Protein AF-A0A9D5RDL5-F1 (afdb_monomer_lite)

Sequence (111 aa):
MAISYRNLDDKTAIRALDVNVQSIETGVPSAVFVGSNGDIYHATLEECDCPDFQIRGKKKDAPCKHIARLMLECGVIDKNAVLEYIAYKKQQEKELEKRCRDRFAETVLGK

Radius of gyration: 18.77 Å; chains: 1; bounding box: 50×28×54 Å

Secondary structure (DSSP, 8-state):
----GGG--HHHHHHHHTPPEEEEETTTTEEEEE-TTS-EEEEESS-B-SHHIIIIIHHHT---HHHHHHHHHTTSS-HHHHHHHHHHHHHHHHHHHHHHHHHHHHHHH--

Foldseek 3Di:
DQLDAPAEDLVLLVLLVVWAWPDADQVFLKTWTADPVRDIKIDGLQDIPDPCCVPPCVVPSYDGSPSSNSCCVNVVDPPVVSVVVVVVVVVVVVVVVVVVVVVVCCVPVPD

Structure (mmCIF, N/CA/C/O backbone):
data_AF-A0A9D5RDL5-F1
#
_entry.id   AF-A0A9D5RDL5-F1
#
loop_
_atom_site.group_PDB
_atom_site.id
_atom_site.type_symbol
_atom_site.label_atom_id
_atom_site.label_alt_id
_atom_site.label_comp_id
_atom_site.label_asym_id
_atom_site.label_entity_id
_atom_site.label_seq_id
_atom_site.pdbx_PDB_ins_code
_atom_site.Cartn_x
_atom_site.Cartn_y
_atom_site.Cartn_z
_atom_site.occupancy
_atom_site.B_iso_or_equiv
_atom_site.auth_seq_id
_atom_site.auth_comp_id
_atom_site.auth_asym_id
_atom_site.auth_atom_id
_atom_site.pdbx_PDB_model_num
ATOM 1 N N . MET A 1 1 ? -4.474 -6.913 20.540 1.00 38.62 1 MET A N 1
ATOM 2 C CA . MET A 1 1 ? -3.030 -7.133 20.299 1.00 38.62 1 MET A CA 1
ATOM 3 C C . MET A 1 1 ? -2.721 -6.266 19.099 1.00 38.62 1 MET A C 1
ATOM 5 O O . MET A 1 1 ? -3.138 -6.628 18.012 1.00 38.62 1 MET A O 1
ATOM 9 N N . ALA A 1 2 ? -2.108 -5.100 19.309 1.00 41.97 2 ALA A N 1
ATOM 10 C CA . ALA A 1 2 ? -1.933 -4.122 18.239 1.00 41.97 2 ALA A CA 1
ATOM 11 C C . ALA A 1 2 ? -0.974 -4.668 17.174 1.00 41.97 2 ALA A C 1
ATOM 13 O O . ALA A 1 2 ? 0.145 -5.066 17.515 1.00 41.97 2 ALA A O 1
ATOM 14 N N . ILE A 1 3 ? -1.397 -4.672 15.904 1.00 51.06 3 ILE A N 1
ATOM 15 C CA . ILE A 1 3 ? -0.514 -5.001 14.781 1.00 51.06 3 ILE A CA 1
ATOM 16 C C . ILE A 1 3 ? 0.721 -4.106 14.887 1.00 51.06 3 ILE A C 1
ATOM 18 O O . ILE A 1 3 ? 0.651 -2.879 14.835 1.00 51.06 3 ILE A O 1
ATOM 22 N N . SER A 1 4 ? 1.880 -4.734 15.043 1.00 51.81 4 SER A N 1
ATOM 23 C CA . SER A 1 4 ? 3.155 -4.040 15.011 1.00 51.81 4 SER A CA 1
ATOM 24 C C . SER A 1 4 ? 3.412 -3.593 13.569 1.00 51.81 4 SER A C 1
ATOM 26 O O . SER A 1 4 ? 3.808 -4.397 12.728 1.00 51.81 4 SER A O 1
ATOM 28 N N . TYR A 1 5 ? 3.248 -2.295 13.301 1.00 58.00 5 TYR A N 1
ATOM 29 C CA . TYR A 1 5 ? 3.483 -1.606 12.017 1.00 58.00 5 TYR A CA 1
ATOM 30 C C . TYR A 1 5 ? 4.862 -1.869 11.366 1.00 58.00 5 TYR A C 1
ATOM 32 O O . TYR A 1 5 ? 5.106 -1.469 10.233 1.00 58.00 5 TYR A O 1
ATOM 40 N N . ARG A 1 6 ? 5.767 -2.570 12.064 1.00 54.25 6 ARG A N 1
ATOM 41 C CA . ARG A 1 6 ? 7.125 -2.937 11.632 1.00 54.25 6 ARG A CA 1
ATOM 42 C C . ARG A 1 6 ? 7.185 -3.876 10.418 1.00 54.25 6 ARG A C 1
ATOM 44 O O . ARG A 1 6 ? 8.257 -4.002 9.842 1.00 54.25 6 ARG A O 1
ATOM 51 N N . ASN A 1 7 ? 6.076 -4.512 10.029 1.00 62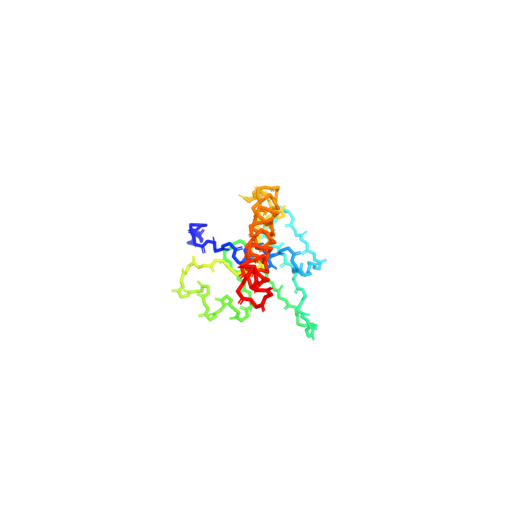.81 7 ASN A N 1
ATOM 52 C CA . ASN A 1 7 ? 6.019 -5.447 8.894 1.00 62.81 7 ASN A CA 1
ATOM 53 C C . ASN A 1 7 ? 5.252 -4.908 7.675 1.00 62.81 7 ASN A C 1
ATOM 55 O O . ASN A 1 7 ? 4.841 -5.696 6.823 1.00 62.81 7 ASN A O 1
ATOM 59 N N . LEU A 1 8 ? 5.022 -3.593 7.579 1.00 70.75 8 LEU A N 1
ATOM 60 C CA . LEU A 1 8 ? 4.459 -3.022 6.359 1.00 70.75 8 LEU A CA 1
ATOM 61 C C . LEU A 1 8 ? 5.516 -3.043 5.252 1.00 70.75 8 LEU A C 1
ATOM 63 O O . LEU A 1 8 ? 6.474 -2.274 5.276 1.00 70.75 8 LEU A O 1
ATOM 67 N N . ASP A 1 9 ? 5.340 -3.931 4.281 1.00 74.50 9 ASP A N 1
ATOM 68 C CA . ASP A 1 9 ? 6.214 -3.990 3.119 1.00 74.50 9 ASP A CA 1
ATOM 69 C C . ASP A 1 9 ? 5.922 -2.841 2.139 1.00 74.50 9 ASP A C 1
ATOM 71 O O . ASP A 1 9 ? 4.770 -2.437 1.946 1.00 74.50 9 ASP A O 1
ATOM 75 N N . ASP A 1 10 ? 6.972 -2.342 1.472 1.00 72.31 10 ASP A N 1
ATOM 76 C CA . ASP A 1 10 ? 6.860 -1.213 0.538 1.00 72.31 10 ASP A CA 1
ATOM 77 C C . ASP A 1 10 ? 5.805 -1.487 -0.545 1.00 72.31 10 ASP A C 1
ATOM 79 O O . ASP A 1 10 ? 5.055 -0.604 -0.949 1.00 72.31 10 ASP A O 1
ATOM 83 N N . LYS A 1 11 ? 5.695 -2.742 -1.002 1.00 78.75 11 LYS A N 1
ATOM 84 C CA . LYS A 1 11 ? 4.743 -3.138 -2.051 1.00 78.75 11 LYS A CA 1
ATOM 85 C C . LYS A 1 11 ? 3.296 -3.001 -1.581 1.00 78.75 11 LYS A C 1
ATOM 87 O O . LYS A 1 11 ? 2.443 -2.601 -2.375 1.00 78.75 11 LYS A O 1
ATOM 92 N N . THR A 1 12 ? 3.013 -3.327 -0.326 1.00 81.69 12 THR A N 1
ATOM 93 C CA . THR A 1 12 ? 1.693 -3.177 0.288 1.00 81.69 12 THR A CA 1
ATOM 94 C C . THR A 1 12 ? 1.330 -1.708 0.462 1.00 81.69 12 THR A C 1
ATOM 96 O O . THR A 1 12 ? 0.212 -1.335 0.108 1.00 81.69 12 THR A O 1
ATOM 99 N N . ALA A 1 13 ? 2.269 -0.860 0.897 1.00 80.06 13 ALA A N 1
ATOM 100 C CA . ALA A 1 13 ? 2.049 0.588 0.986 1.00 80.06 13 ALA A CA 1
ATOM 101 C C . ALA A 1 13 ? 1.744 1.212 -0.389 1.00 80.06 13 ALA A C 1
ATOM 103 O O . ALA A 1 13 ? 0.825 2.015 -0.527 1.00 80.06 13 ALA A O 1
ATOM 104 N N . ILE A 1 14 ? 2.450 0.778 -1.435 1.00 81.31 14 ILE A N 1
ATOM 105 C CA . ILE A 1 14 ? 2.200 1.231 -2.811 1.00 81.31 14 ILE A CA 1
ATOM 106 C C . ILE A 1 14 ? 0.816 0.778 -3.286 1.00 81.31 14 ILE A C 1
ATOM 108 O O . ILE A 1 14 ? 0.044 1.569 -3.823 1.00 81.31 14 ILE A O 1
ATOM 112 N N . ARG A 1 15 ? 0.471 -0.493 -3.054 1.00 84.12 15 ARG A N 1
ATOM 113 C CA . ARG A 1 15 ? -0.834 -1.057 -3.431 1.00 84.12 15 ARG A CA 1
ATOM 114 C C . ARG A 1 15 ? -1.998 -0.454 -2.657 1.00 84.12 15 ARG A C 1
ATOM 116 O O . ARG A 1 15 ? -3.113 -0.473 -3.164 1.00 84.12 15 ARG A O 1
ATOM 123 N N . ALA A 1 16 ? -1.761 0.079 -1.464 1.00 86.44 16 ALA A N 1
ATOM 124 C CA . ALA A 1 16 ? -2.776 0.767 -0.678 1.00 86.44 16 ALA A CA 1
ATOM 125 C C . ALA A 1 16 ? -3.315 2.023 -1.386 1.00 86.44 16 ALA A C 1
ATOM 127 O O . ALA A 1 16 ? -4.490 2.362 -1.242 1.00 86.44 16 ALA A O 1
ATOM 128 N N . LEU A 1 17 ? -2.489 2.701 -2.190 1.00 83.38 17 LEU A N 1
ATOM 129 C CA . LEU A 1 17 ? -2.908 3.886 -2.948 1.00 83.38 17 LEU A CA 1
ATOM 130 C C . LEU A 1 17 ? -3.935 3.561 -4.044 1.00 83.38 17 LEU A C 1
ATOM 132 O O . LEU A 1 17 ? -4.780 4.398 -4.347 1.00 83.38 17 LEU A O 1
ATOM 136 N N . ASP A 1 18 ? -3.892 2.344 -4.582 1.00 85.00 18 ASP A N 1
ATOM 137 C CA . ASP A 1 18 ? -4.777 1.864 -5.654 1.00 85.00 18 ASP A CA 1
ATOM 138 C C . ASP A 1 18 ? -6.126 1.330 -5.135 1.00 85.00 18 ASP A C 1
ATOM 140 O O . ASP A 1 18 ? -7.062 1.087 -5.889 1.00 85.00 18 ASP A O 1
ATOM 144 N N . VAL A 1 19 ? -6.249 1.140 -3.822 1.00 86.44 19 VAL A N 1
ATOM 145 C CA . VAL A 1 19 ? -7.462 0.601 -3.207 1.00 86.44 19 VAL A CA 1
ATOM 146 C C . VAL A 1 19 ? -8.608 1.615 -3.271 1.00 86.44 19 VAL A C 1
ATOM 148 O O . VAL A 1 19 ? -8.464 2.758 -2.829 1.00 86.44 19 VAL A O 1
ATOM 151 N N . ASN A 1 20 ? -9.771 1.157 -3.743 1.00 85.50 20 ASN A N 1
ATOM 152 C CA . ASN A 1 20 ? -10.993 1.948 -3.750 1.00 85.50 20 ASN A CA 1
ATOM 153 C C . ASN A 1 20 ? -11.670 1.928 -2.372 1.00 85.50 20 ASN A C 1
ATOM 155 O O . ASN A 1 20 ? -12.100 0.883 -1.874 1.00 85.50 20 ASN A O 1
ATOM 159 N N . VAL A 1 21 ? -11.764 3.107 -1.769 1.00 88.62 21 VAL A N 1
ATOM 160 C CA . VAL A 1 21 ? -12.454 3.339 -0.500 1.00 88.62 21 VAL A CA 1
ATOM 161 C C . VAL A 1 21 ? -13.905 3.704 -0.790 1.00 88.62 21 VAL A C 1
ATOM 163 O O . VAL A 1 21 ? -14.162 4.608 -1.581 1.00 88.62 21 VAL A O 1
ATOM 166 N N . GLN A 1 22 ? -14.842 3.034 -0.122 1.00 88.50 22 GLN A N 1
ATOM 167 C CA . GLN A 1 22 ? -16.257 3.401 -0.165 1.00 88.50 22 GLN A CA 1
ATOM 168 C C . GLN A 1 22 ? -16.588 4.465 0.882 1.00 88.50 22 GLN A C 1
ATOM 170 O O . GLN A 1 22 ? -17.214 5.474 0.573 1.00 88.50 22 GLN A O 1
ATOM 175 N N . SER A 1 23 ? -16.158 4.234 2.122 1.00 86.50 23 SER A N 1
ATOM 176 C CA . SER A 1 23 ? -16.405 5.121 3.256 1.00 86.50 23 SER A CA 1
ATOM 177 C C . SER A 1 23 ? -15.350 4.903 4.336 1.00 86.50 23 SER A C 1
ATOM 179 O O . SER A 1 23 ? -14.910 3.774 4.561 1.00 86.50 23 SER A O 1
ATOM 181 N N . ILE A 1 24 ? -14.950 5.986 5.003 1.00 85.81 24 ILE A N 1
ATOM 182 C CA . ILE A 1 24 ? -14.026 5.964 6.141 1.00 85.81 24 ILE A CA 1
ATOM 183 C C . ILE A 1 24 ? -14.721 6.650 7.303 1.00 85.81 24 ILE A C 1
ATOM 185 O O . ILE A 1 24 ? -15.214 7.771 7.163 1.00 85.81 24 ILE A O 1
ATOM 189 N N . GLU A 1 25 ? -14.725 5.987 8.448 1.00 84.25 25 GLU A N 1
ATOM 190 C CA . GLU A 1 25 ? -15.154 6.580 9.703 1.00 84.25 25 GLU A CA 1
ATOM 191 C C . GLU A 1 25 ? -13.904 7.059 10.447 1.00 84.25 25 GLU A C 1
ATOM 193 O O . GLU A 1 25 ? -12.937 6.323 10.622 1.00 84.25 25 GLU A O 1
ATOM 198 N N . THR A 1 26 ? -13.873 8.332 10.838 1.00 68.44 26 THR A N 1
ATOM 199 C CA . THR A 1 26 ? -12.711 8.928 11.523 1.00 68.44 26 THR A CA 1
ATOM 200 C C . THR A 1 26 ? -12.793 8.806 13.044 1.00 68.44 26 THR A C 1
ATOM 202 O O . THR A 1 26 ? -11.769 8.892 13.715 1.00 68.44 26 THR A O 1
ATOM 205 N N . GLY A 1 27 ? -13.993 8.592 13.600 1.00 75.25 27 GLY A N 1
ATOM 206 C CA . GLY A 1 27 ? -14.207 8.408 15.043 1.00 75.25 27 GLY A CA 1
ATOM 207 C C . GLY A 1 27 ? -13.892 6.993 15.538 1.00 75.25 27 GLY A C 1
ATOM 208 O O . GLY A 1 27 ? -13.398 6.818 16.648 1.00 75.25 27 GLY A O 1
ATOM 209 N N . VAL A 1 28 ? -14.134 5.989 14.696 1.00 76.81 28 VAL A N 1
ATOM 210 C CA . VAL A 1 28 ? -13.690 4.606 14.883 1.00 76.81 28 VAL A CA 1
ATOM 211 C C . VAL A 1 28 ? -12.816 4.271 13.687 1.00 76.81 28 VAL A C 1
ATOM 213 O O . VAL A 1 28 ? -13.307 4.413 12.574 1.00 76.81 28 VAL A O 1
ATOM 216 N N . PRO A 1 29 ? -11.543 3.875 13.861 1.00 80.75 29 PRO A N 1
ATOM 217 C CA . PRO A 1 29 ? -10.631 3.681 12.742 1.00 80.75 29 PRO A CA 1
ATOM 218 C C . PRO A 1 29 ? -11.028 2.423 11.964 1.00 80.75 29 PRO A C 1
ATOM 220 O O . PRO A 1 29 ? -10.504 1.324 12.174 1.00 80.75 29 PRO A O 1
ATOM 223 N N . SER A 1 30 ? -12.012 2.604 11.092 1.00 88.81 30 SER A N 1
ATOM 224 C CA . SER A 1 30 ? -12.649 1.582 10.286 1.00 88.81 30 SER A CA 1
ATOM 225 C C . SER A 1 30 ? -13.021 2.165 8.928 1.00 88.81 30 SER A C 1
ATOM 227 O O . SER A 1 30 ? -13.342 3.349 8.787 1.00 88.81 30 SER A O 1
ATOM 229 N N . ALA A 1 31 ? -12.921 1.328 7.907 1.00 90.50 31 ALA A N 1
ATOM 230 C CA . ALA A 1 31 ? -13.251 1.694 6.548 1.00 90.50 31 ALA A CA 1
ATOM 231 C C . ALA A 1 31 ? -13.846 0.517 5.791 1.00 90.50 31 ALA A C 1
ATOM 233 O O . ALA A 1 31 ? -13.548 -0.656 6.046 1.00 9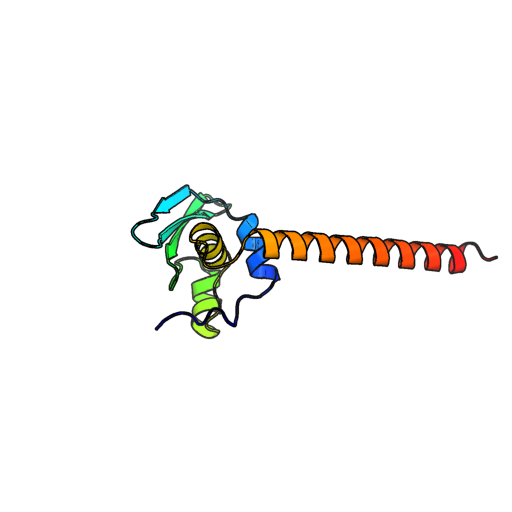0.50 31 ALA A O 1
ATOM 234 N N . VAL A 1 32 ? -14.677 0.880 4.824 1.00 91.69 32 VAL A N 1
ATOM 235 C CA . VAL A 1 32 ? -15.320 -0.038 3.899 1.00 91.69 32 VAL A CA 1
ATOM 236 C C . VAL A 1 32 ? -14.625 0.083 2.552 1.00 91.69 32 VAL A C 1
ATOM 238 O O . VAL A 1 32 ? -14.466 1.179 2.005 1.00 91.69 32 VAL A O 1
ATOM 241 N N . PHE A 1 33 ? -14.197 -1.052 2.019 1.00 90.62 33 PHE A N 1
ATOM 242 C CA . PHE A 1 33 ? -13.455 -1.159 0.771 1.00 90.62 33 PHE A CA 1
ATOM 243 C C . PHE A 1 33 ? -14.244 -1.977 -0.235 1.00 90.62 33 PHE A C 1
ATOM 245 O O . PHE A 1 33 ? -14.820 -3.003 0.119 1.00 90.62 33 PHE A O 1
ATOM 252 N N . VAL A 1 34 ? -14.219 -1.558 -1.499 1.00 89.31 34 VAL A N 1
ATOM 253 C CA . VAL A 1 34 ? -14.857 -2.315 -2.583 1.00 89.31 34 VAL A CA 1
ATOM 254 C C . VAL A 1 34 ? -13.781 -3.028 -3.390 1.00 89.31 34 VAL A C 1
ATOM 256 O O . VAL A 1 34 ? -12.844 -2.410 -3.899 1.00 89.31 34 VAL A O 1
ATOM 259 N N . GLY A 1 35 ? -13.908 -4.345 -3.487 1.00 83.94 35 GLY A N 1
ATOM 260 C CA . GLY A 1 35 ? -13.091 -5.198 -4.332 1.00 83.94 35 GLY A CA 1
ATOM 261 C C . GLY A 1 35 ? -13.413 -5.033 -5.812 1.00 83.94 35 GLY A C 1
ATOM 262 O O . GLY A 1 35 ? -14.479 -4.563 -6.198 1.00 83.94 35 GLY A O 1
ATOM 263 N N . SER A 1 36 ? -12.503 -5.496 -6.665 1.00 79.19 36 SER A N 1
ATOM 264 C CA . SER A 1 36 ? -12.656 -5.426 -8.124 1.00 79.19 36 SER A CA 1
ATOM 265 C C . SER A 1 36 ? -13.884 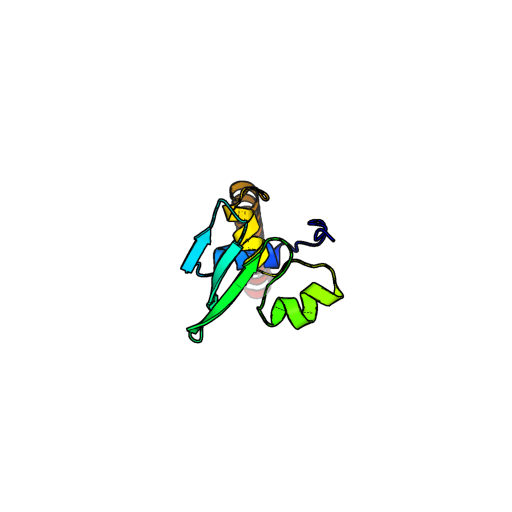-6.180 -8.654 1.00 79.19 36 SER A C 1
ATOM 267 O O . SER A 1 36 ? -14.405 -5.816 -9.702 1.00 79.19 36 SER A O 1
ATOM 269 N N . ASN A 1 37 ? -14.362 -7.192 -7.923 1.00 82.25 37 ASN A N 1
ATOM 270 C CA . ASN A 1 37 ? -15.546 -7.980 -8.276 1.00 82.25 37 ASN A CA 1
ATOM 271 C C . ASN A 1 37 ? -16.839 -7.468 -7.610 1.00 82.25 37 ASN A C 1
ATOM 273 O O . ASN A 1 37 ? -17.875 -8.117 -7.718 1.00 82.25 37 ASN A O 1
ATOM 277 N N . GLY A 1 38 ? -16.793 -6.321 -6.922 1.00 82.94 38 GLY A N 1
ATOM 278 C CA . GLY A 1 38 ? -17.930 -5.776 -6.174 1.00 82.94 38 GLY A CA 1
ATOM 279 C C . GLY A 1 38 ? -18.072 -6.317 -4.747 1.00 82.94 38 GLY A C 1
ATOM 280 O O . GLY A 1 38 ? -19.010 -5.933 -4.054 1.00 82.94 38 GLY A O 1
ATOM 281 N N . ASP A 1 39 ? -17.150 -7.166 -4.288 1.00 87.00 39 ASP A N 1
ATOM 282 C CA . ASP A 1 39 ? -17.108 -7.620 -2.895 1.00 87.00 39 ASP A CA 1
ATOM 283 C C . ASP A 1 39 ? -16.843 -6.449 -1.946 1.00 87.00 39 ASP A C 1
ATOM 285 O O . ASP A 1 39 ? -15.977 -5.612 -2.207 1.00 87.00 39 ASP A O 1
ATOM 289 N N . ILE A 1 40 ? -17.553 -6.406 -0.825 1.00 89.94 40 ILE A N 1
ATOM 290 C CA . ILE A 1 40 ? -17.395 -5.362 0.186 1.00 89.94 40 ILE A CA 1
ATOM 291 C C . ILE A 1 40 ? -16.565 -5.927 1.336 1.00 89.94 40 ILE A C 1
ATOM 293 O O . ILE A 1 40 ? -16.947 -6.915 1.958 1.00 89.94 40 ILE A O 1
ATOM 297 N N . TYR A 1 41 ? -15.437 -5.285 1.627 1.00 89.62 41 TYR A N 1
ATOM 298 C CA . TYR A 1 41 ? -14.541 -5.660 2.712 1.00 89.62 41 TYR A CA 1
ATOM 299 C C . TYR A 1 41 ? -14.556 -4.602 3.805 1.00 89.62 41 TYR A C 1
ATOM 301 O O . TYR A 1 41 ? -14.351 -3.416 3.546 1.00 89.62 41 TYR A O 1
ATOM 309 N N . HIS A 1 42 ? -14.703 -5.051 5.045 1.00 90.56 42 HIS A N 1
ATOM 310 C CA . HIS A 1 42 ? -14.526 -4.209 6.220 1.00 90.56 42 HIS A CA 1
ATOM 311 C C . HIS A 1 42 ? -13.082 -4.325 6.710 1.00 90.56 42 HIS A C 1
ATOM 313 O O . HIS A 1 42 ? -12.546 -5.433 6.838 1.00 90.56 42 HIS A O 1
ATOM 319 N N . ALA A 1 43 ? -12.429 -3.193 6.968 1.00 90.19 43 ALA A N 1
ATOM 320 C CA . ALA A 1 43 ? -11.120 -3.177 7.611 1.00 90.19 43 ALA A CA 1
ATOM 321 C C . ALA A 1 43 ? -11.064 -2.155 8.742 1.00 90.19 43 ALA A C 1
ATOM 323 O O . ALA A 1 43 ? -11.587 -1.051 8.629 1.00 90.19 43 ALA A O 1
ATOM 324 N N . THR A 1 44 ? -10.366 -2.527 9.803 1.00 90.00 44 THR A N 1
ATOM 325 C CA . THR A 1 44 ? -9.936 -1.677 10.908 1.00 90.00 44 THR A CA 1
ATOM 326 C C . THR A 1 44 ? -8.407 -1.608 10.918 1.00 90.00 44 THR A C 1
ATOM 328 O O . THR A 1 44 ? -7.737 -2.229 10.090 1.00 90.00 44 THR A O 1
ATOM 331 N N . LEU A 1 45 ? -7.816 -0.845 11.840 1.00 85.75 45 LEU A N 1
ATOM 332 C CA . LEU A 1 45 ? -6.351 -0.797 11.982 1.00 85.75 45 LEU A CA 1
ATOM 333 C C . LEU A 1 45 ? -5.733 -2.120 12.465 1.00 85.75 45 LEU A C 1
ATOM 335 O O . LEU A 1 45 ? -4.531 -2.320 12.293 1.00 85.75 45 LEU A O 1
ATOM 339 N N . GLU A 1 46 ? -6.535 -3.009 13.053 1.00 82.88 46 GLU A N 1
ATOM 340 C CA . GLU A 1 46 ? -6.075 -4.280 13.625 1.00 82.88 46 GLU A CA 1
ATOM 341 C C . GLU A 1 46 ? -6.561 -5.506 12.844 1.00 82.88 46 GLU A C 1
ATOM 343 O O . GLU A 1 46 ? -5.916 -6.549 12.894 1.00 82.88 46 GLU A O 1
ATOM 348 N N . GLU A 1 47 ? -7.667 -5.420 12.103 1.00 85.44 47 GLU A N 1
ATOM 349 C CA . GLU A 1 47 ? -8.231 -6.569 11.393 1.00 85.44 47 GLU A CA 1
ATOM 350 C C . GLU A 1 47 ? -8.833 -6.178 10.046 1.00 85.44 47 GLU A C 1
ATOM 352 O O . GLU A 1 47 ? -9.318 -5.072 9.843 1.00 85.44 47 GLU A O 1
ATOM 357 N N . CYS A 1 48 ? -8.825 -7.105 9.092 1.00 88.25 48 CYS A N 1
ATOM 358 C CA . CYS A 1 48 ? -9.501 -6.918 7.815 1.00 88.25 48 CYS A CA 1
ATOM 359 C C . CYS A 1 48 ? -10.159 -8.215 7.360 1.00 88.25 48 CYS A C 1
ATOM 361 O O . CYS A 1 48 ? -9.564 -9.290 7.447 1.00 88.25 48 CYS A O 1
ATOM 363 N N . ASP A 1 49 ? -11.366 -8.107 6.817 1.00 89.94 49 ASP A N 1
ATOM 364 C CA . ASP A 1 49 ? -12.111 -9.254 6.300 1.00 89.94 49 ASP A CA 1
ATOM 365 C C . ASP A 1 49 ? -11.586 -9.748 4.940 1.00 89.94 49 ASP A C 1
ATOM 367 O O . ASP A 1 49 ? -11.966 -10.802 4.443 1.00 89.94 49 ASP A O 1
ATOM 371 N N . CYS A 1 50 ? -10.652 -9.019 4.322 1.00 88.00 50 CYS A N 1
ATOM 372 C CA . CYS A 1 50 ? -10.128 -9.426 3.028 1.00 88.00 50 CYS A CA 1
ATOM 373 C C . CYS A 1 50 ? -9.360 -10.767 3.102 1.00 88.00 50 CYS A C 1
ATOM 375 O O . CYS A 1 5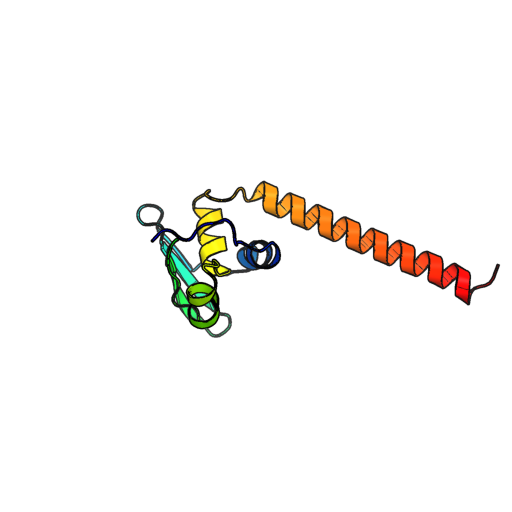0 ? -8.623 -11.027 4.064 1.00 88.00 50 CYS A O 1
ATOM 377 N N . PRO A 1 51 ? -9.435 -11.597 2.045 1.00 86.06 51 PRO A N 1
ATOM 378 C CA . PRO A 1 51 ? -8.793 -12.910 2.023 1.00 86.06 51 PRO A CA 1
ATOM 379 C C . PRO A 1 51 ? -7.268 -12.835 2.181 1.00 86.06 51 PRO A C 1
ATOM 381 O O . PRO A 1 51 ? -6.665 -13.716 2.790 1.00 86.06 51 PRO A O 1
ATOM 384 N N . ASP A 1 52 ? -6.628 -11.766 1.695 1.00 84.25 52 ASP A N 1
ATOM 385 C CA . ASP A 1 52 ? -5.179 -11.578 1.847 1.00 84.25 52 ASP A CA 1
ATOM 386 C C . ASP A 1 52 ? -4.784 -11.447 3.331 1.00 84.25 52 ASP A C 1
ATOM 388 O O . ASP A 1 52 ? -3.823 -12.077 3.778 1.00 84.25 52 ASP A O 1
ATOM 392 N N . PHE A 1 53 ? -5.582 -10.733 4.133 1.00 85.31 53 PHE A N 1
ATOM 393 C CA . PHE A 1 53 ? -5.355 -10.614 5.574 1.00 85.31 53 PHE A CA 1
ATOM 394 C C . PHE A 1 53 ? -5.657 -11.918 6.320 1.00 85.31 53 PHE A C 1
ATOM 396 O O . PHE A 1 53 ? -4.861 -12.341 7.160 1.00 85.31 53 PHE A O 1
ATOM 403 N N . GLN A 1 54 ? -6.759 -12.592 5.983 1.00 84.00 54 GLN A N 1
ATOM 404 C CA . GLN A 1 54 ? -7.128 -13.856 6.628 1.00 84.00 54 GLN A CA 1
ATOM 405 C C . GLN A 1 54 ? -6.086 -14.958 6.381 1.00 84.00 54 GLN A C 1
ATOM 407 O O . GLN A 1 54 ? -5.782 -15.734 7.284 1.00 84.00 54 GLN A O 1
ATOM 412 N N . ILE A 1 55 ? -5.488 -15.001 5.185 1.00 82.12 55 ILE A N 1
ATOM 413 C CA . ILE A 1 55 ? -4.493 -16.017 4.815 1.00 82.12 55 ILE A CA 1
ATOM 414 C C . ILE A 1 55 ? -3.079 -15.632 5.281 1.00 82.12 55 ILE A C 1
ATOM 416 O O . ILE A 1 55 ? -2.319 -16.489 5.741 1.00 82.12 55 ILE A O 1
ATOM 420 N N . ARG A 1 56 ? -2.683 -14.362 5.116 1.00 76.56 56 ARG A N 1
ATOM 421 C CA . ARG A 1 56 ? -1.292 -13.907 5.317 1.00 76.56 56 ARG A CA 1
ATOM 422 C C . ARG A 1 56 ? -1.127 -13.005 6.530 1.00 76.56 56 ARG A C 1
ATOM 424 O O . ARG A 1 56 ? -0.170 -13.197 7.277 1.00 76.56 56 ARG A O 1
ATOM 431 N N . GLY A 1 57 ? -2.046 -12.064 6.723 1.00 69.94 57 GLY A N 1
ATOM 432 C CA . GLY A 1 57 ? -1.990 -11.064 7.791 1.00 69.94 57 GLY A CA 1
ATOM 433 C C . GLY A 1 57 ? -2.013 -11.682 9.184 1.00 69.94 57 GLY A C 1
ATOM 434 O O . GLY A 1 57 ? -1.107 -11.422 9.970 1.00 69.94 57 GLY A O 1
ATOM 435 N N . LYS A 1 58 ? -2.942 -12.613 9.442 1.00 68.62 58 LYS A N 1
ATOM 436 C CA . LYS A 1 58 ? -3.027 -13.348 10.721 1.00 68.62 58 LYS A CA 1
ATOM 437 C C . LYS A 1 58 ? -1.811 -14.229 11.022 1.00 68.62 58 LYS A C 1
ATOM 439 O O . LYS A 1 58 ? -1.535 -14.517 12.177 1.00 68.62 58 LYS A O 1
ATOM 444 N N . LYS A 1 59 ? -1.094 -14.690 9.992 1.00 68.38 59 LYS A N 1
ATOM 445 C CA . LYS A 1 59 ? 0.053 -15.602 10.148 1.00 68.38 59 LYS A CA 1
ATOM 446 C C . LYS A 1 59 ? 1.383 -14.868 10.331 1.00 68.38 59 LYS A C 1
ATOM 448 O O . LYS A 1 59 ? 2.327 -15.452 10.854 1.00 68.38 59 LYS A O 1
ATOM 453 N N . LYS A 1 60 ? 1.492 -13.642 9.817 1.00 69.50 60 LYS A N 1
ATOM 454 C CA . LYS A 1 60 ? 2.752 -12.887 9.749 1.00 69.50 60 LYS A CA 1
ATOM 455 C C . LYS A 1 60 ? 2.709 -11.552 10.491 1.00 69.50 60 LYS A C 1
ATOM 457 O O . LYS A 1 60 ? 3.665 -10.792 10.363 1.00 69.50 60 LYS A O 1
ATOM 462 N N . ASP A 1 61 ? 1.617 -11.256 11.196 1.00 72.31 61 ASP A N 1
ATOM 463 C CA . ASP A 1 61 ? 1.370 -9.951 11.821 1.00 72.31 61 ASP A CA 1
ATOM 464 C C . ASP A 1 61 ? 1.659 -8.802 10.841 1.00 72.31 61 ASP A C 1
ATOM 466 O O . ASP A 1 61 ? 2.372 -7.844 11.146 1.00 72.31 61 ASP A O 1
ATOM 470 N N . ALA A 1 62 ? 1.169 -8.960 9.608 1.00 79.31 62 ALA A N 1
ATOM 471 C CA . ALA A 1 62 ? 1.423 -8.042 8.508 1.00 79.31 62 ALA A CA 1
ATOM 472 C C . ALA A 1 62 ? 0.113 -7.362 8.082 1.00 79.31 62 ALA A C 1
ATOM 474 O O . ALA A 1 62 ? -0.880 -8.054 7.825 1.00 79.31 62 ALA A O 1
ATOM 475 N N . PRO A 1 63 ? 0.080 -6.022 7.986 1.00 85.62 63 PRO A N 1
ATOM 476 C CA . PRO A 1 63 ? -1.096 -5.323 7.493 1.00 85.62 63 PRO A CA 1
ATOM 477 C C . PRO A 1 63 ? -1.319 -5.652 6.013 1.00 85.62 63 PRO A C 1
ATOM 479 O O . PRO A 1 63 ? -0.378 -5.708 5.227 1.00 85.62 63 PRO A O 1
ATOM 482 N N . CYS A 1 64 ? -2.574 -5.856 5.614 1.00 88.81 64 CYS A N 1
ATOM 483 C CA . CYS A 1 64 ? -2.913 -5.959 4.195 1.00 88.81 64 CYS A CA 1
ATOM 484 C C . CYS A 1 64 ? -3.012 -4.562 3.556 1.00 88.81 64 CYS A C 1
ATOM 486 O O . CYS A 1 64 ? -3.063 -3.544 4.250 1.00 88.81 64 CYS A O 1
ATOM 488 N N . LYS A 1 65 ? -3.137 -4.504 2.225 1.00 88.88 65 LYS A N 1
ATOM 489 C CA . LYS A 1 65 ? -3.270 -3.238 1.475 1.00 88.88 65 LYS A CA 1
ATOM 490 C C . LYS A 1 65 ? -4.428 -2.343 1.947 1.00 88.88 65 LYS A C 1
ATOM 492 O O . LYS A 1 65 ? -4.312 -1.126 1.871 1.00 88.88 65 LYS A O 1
ATOM 497 N N . HIS A 1 66 ? -5.523 -2.926 2.442 1.00 90.31 66 HIS A N 1
ATOM 498 C CA . HIS A 1 66 ? -6.681 -2.171 2.936 1.00 90.31 66 HIS A CA 1
ATOM 499 C C . HIS A 1 66 ? -6.372 -1.493 4.273 1.00 90.31 66 HIS A C 1
ATOM 501 O O . HIS A 1 66 ? -6.612 -0.302 4.429 1.00 90.31 66 HIS A O 1
ATOM 507 N N . ILE A 1 67 ? -5.751 -2.227 5.202 1.00 89.12 67 ILE A N 1
ATOM 508 C CA . ILE A 1 67 ? -5.306 -1.676 6.489 1.00 89.12 67 ILE A CA 1
ATOM 509 C C . ILE A 1 67 ? -4.248 -0.596 6.249 1.00 89.12 67 ILE A C 1
ATOM 511 O O . ILE A 1 67 ? -4.329 0.480 6.825 1.00 89.12 67 ILE A O 1
ATOM 515 N N . ALA A 1 68 ? -3.297 -0.835 5.343 1.00 88.19 68 ALA A N 1
ATOM 516 C CA . ALA A 1 68 ? -2.310 0.170 4.962 1.00 88.19 68 ALA A CA 1
ATOM 517 C C . ALA A 1 68 ? -2.964 1.437 4.377 1.00 88.19 68 ALA A C 1
ATOM 519 O O . ALA A 1 68 ? -2.522 2.545 4.673 1.00 88.19 68 ALA A O 1
ATOM 520 N N . ARG A 1 69 ? -4.051 1.301 3.601 1.00 89.88 69 ARG A N 1
ATOM 521 C CA . ARG A 1 69 ? -4.812 2.458 3.105 1.00 89.88 69 ARG A CA 1
ATOM 522 C C . ARG A 1 69 ? -5.490 3.193 4.252 1.00 89.88 69 ARG A C 1
ATOM 524 O O . ARG A 1 69 ? -5.376 4.408 4.326 1.00 89.88 69 ARG A O 1
ATOM 531 N N . LEU A 1 70 ? -6.117 2.470 5.173 1.00 89.00 70 LEU A N 1
ATOM 532 C CA . LEU A 1 70 ? -6.714 3.065 6.365 1.00 89.00 70 LEU A CA 1
ATOM 533 C C . LEU A 1 70 ? -5.674 3.804 7.221 1.00 89.00 70 LEU A C 1
ATOM 535 O O . LEU A 1 70 ? -5.926 4.919 7.655 1.00 89.00 70 LEU A O 1
ATOM 539 N N . MET A 1 71 ? -4.478 3.239 7.399 1.00 87.31 71 MET A N 1
ATOM 540 C CA . MET A 1 71 ? -3.370 3.878 8.119 1.00 87.31 71 MET A CA 1
ATOM 541 C C . MET A 1 71 ? -2.929 5.196 7.470 1.00 87.31 71 MET A C 1
ATOM 543 O O . MET A 1 71 ? -2.638 6.152 8.187 1.00 87.31 71 MET A O 1
ATOM 547 N N . LEU A 1 72 ? -2.891 5.259 6.136 1.00 86.31 72 LEU A N 1
ATOM 548 C CA . LEU A 1 72 ? -2.587 6.492 5.403 1.00 86.31 72 LEU A CA 1
ATOM 549 C C . LEU A 1 72 ? -3.664 7.559 5.626 1.00 86.31 72 LEU A C 1
ATOM 551 O O . LEU A 1 72 ? -3.340 8.719 5.856 1.00 86.31 72 LEU A O 1
ATOM 555 N N . GLU A 1 73 ? -4.938 7.171 5.583 1.00 86.75 73 GLU A N 1
ATOM 556 C CA . GLU A 1 73 ? -6.060 8.104 5.757 1.00 86.75 73 GLU A CA 1
ATOM 557 C C . GLU A 1 73 ? -6.199 8.564 7.218 1.00 86.75 73 GLU A C 1
ATOM 559 O O . GLU A 1 73 ? -6.536 9.716 7.475 1.00 86.75 73 GLU A O 1
ATOM 564 N N . CYS A 1 74 ? -5.857 7.705 8.182 1.00 84.69 74 CYS A N 1
ATOM 565 C CA . CYS A 1 74 ? -5.763 8.061 9.597 1.00 84.69 74 CYS A CA 1
ATOM 566 C C . CYS A 1 74 ? -4.490 8.858 9.947 1.00 84.69 74 CYS A C 1
ATOM 568 O O . CYS A 1 74 ? -4.340 9.263 11.098 1.00 84.69 74 CYS A O 1
ATOM 570 N N . GLY A 1 75 ? -3.558 9.062 9.007 1.00 83.56 75 GLY A N 1
ATOM 571 C CA . GLY A 1 75 ? -2.303 9.781 9.257 1.00 83.56 75 GLY A CA 1
ATOM 572 C C . GLY A 1 75 ? -1.298 9.027 10.136 1.00 83.56 75 GLY A C 1
ATOM 573 O O . GLY A 1 75 ? -0.366 9.629 10.660 1.00 83.56 75 GLY A O 1
ATOM 574 N N . VAL A 1 76 ? -1.468 7.712 10.302 1.00 84.56 76 VAL A N 1
ATOM 575 C CA . VAL A 1 76 ? -0.496 6.845 10.995 1.00 84.56 76 VAL A CA 1
ATOM 576 C C . VAL A 1 76 ? 0.791 6.728 10.176 1.00 84.56 76 VAL A C 1
ATOM 578 O O . VAL A 1 76 ? 1.883 6.625 10.730 1.00 84.56 76 VAL A O 1
ATOM 581 N N . ILE A 1 77 ? 0.655 6.742 8.848 1.00 82.25 77 ILE A N 1
ATOM 582 C CA . ILE A 1 77 ? 1.759 6.716 7.891 1.00 82.25 77 ILE A CA 1
ATOM 583 C C . ILE A 1 77 ? 1.706 8.002 7.081 1.00 82.25 77 ILE A C 1
ATOM 585 O O . ILE A 1 77 ? 0.644 8.390 6.592 1.00 82.25 77 ILE A O 1
ATOM 589 N N . ASP A 1 78 ? 2.862 8.632 6.891 1.00 83.75 78 ASP A N 1
ATOM 590 C CA . ASP A 1 78 ? 2.953 9.819 6.058 1.00 83.75 78 ASP A CA 1
ATOM 591 C C . ASP A 1 78 ? 2.818 9.455 4.572 1.00 83.75 78 ASP A C 1
ATOM 593 O O . ASP A 1 78 ? 3.645 8.751 3.983 1.00 83.75 78 ASP A O 1
ATOM 597 N N . LYS A 1 79 ? 1.734 9.929 3.954 1.00 84.38 79 LYS A N 1
ATOM 598 C CA . LYS A 1 79 ? 1.436 9.670 2.542 1.00 84.38 79 LYS A CA 1
ATOM 599 C C . LYS A 1 79 ? 2.474 10.292 1.611 1.00 84.38 79 LYS A C 1
ATOM 601 O O . LYS A 1 79 ? 2.763 9.703 0.569 1.00 84.38 79 LYS A O 1
ATOM 606 N N . ASN A 1 80 ? 3.038 11.444 1.972 1.00 85.06 80 ASN A N 1
ATOM 607 C CA . ASN A 1 80 ? 4.032 12.115 1.139 1.00 85.06 80 ASN A CA 1
ATOM 608 C C . ASN A 1 80 ? 5.323 11.298 1.088 1.00 85.06 80 ASN A C 1
ATOM 610 O O . ASN A 1 80 ? 5.807 11.030 -0.007 1.00 85.06 80 ASN A O 1
ATOM 614 N N . ALA A 1 81 ? 5.785 10.777 2.224 1.00 82.50 81 ALA A N 1
ATOM 615 C CA . ALA A 1 81 ? 6.948 9.899 2.296 1.00 82.50 81 ALA A CA 1
ATOM 616 C C . ALA A 1 81 ? 6.800 8.663 1.387 1.00 82.50 81 ALA A C 1
ATOM 618 O O . ALA A 1 81 ? 7.738 8.278 0.685 1.00 82.50 81 ALA A O 1
ATOM 619 N N . VAL A 1 82 ? 5.602 8.064 1.337 1.00 81.75 82 VAL A N 1
ATOM 620 C CA . VAL A 1 82 ? 5.318 6.932 0.435 1.00 81.75 82 VAL A CA 1
ATOM 621 C C . VAL A 1 82 ? 5.378 7.360 -1.036 1.00 81.75 82 VAL A C 1
ATOM 623 O O . VAL A 1 82 ? 5.964 6.656 -1.860 1.00 81.75 82 VAL A O 1
ATOM 626 N N . LEU A 1 83 ? 4.804 8.514 -1.386 1.00 84.19 83 LEU A N 1
ATOM 627 C CA . LEU A 1 83 ? 4.835 9.041 -2.755 1.00 84.19 83 LEU A CA 1
ATOM 628 C C . LEU A 1 83 ? 6.257 9.396 -3.210 1.00 84.19 83 LEU A C 1
ATOM 630 O O . LEU A 1 83 ? 6.631 9.083 -4.343 1.00 84.19 83 LEU A O 1
ATOM 634 N N . GLU A 1 84 ? 7.063 9.992 -2.333 1.00 86.19 84 GLU A N 1
ATOM 635 C CA . GLU A 1 84 ? 8.470 10.302 -2.595 1.00 86.19 84 GLU A CA 1
ATOM 636 C C . GLU A 1 84 ? 9.282 9.027 -2.853 1.00 86.19 84 GLU A C 1
ATOM 638 O O . GLU A 1 84 ? 10.026 8.949 -3.836 1.00 86.19 84 GLU A O 1
ATOM 643 N N . TYR A 1 85 ? 9.073 7.983 -2.046 1.00 84.06 85 TYR A N 1
ATOM 644 C CA . TYR A 1 85 ? 9.717 6.685 -2.247 1.00 84.06 85 TYR A CA 1
ATOM 645 C C . TYR A 1 85 ? 9.344 6.045 -3.596 1.00 84.06 85 TYR A C 1
ATOM 647 O O . TYR A 1 85 ? 10.213 5.538 -4.314 1.00 84.06 85 TYR A O 1
ATOM 655 N N . ILE A 1 86 ? 8.063 6.102 -3.982 1.00 84.31 86 ILE A N 1
ATOM 656 C CA . ILE A 1 86 ? 7.590 5.611 -5.288 1.00 84.31 86 ILE A CA 1
ATOM 657 C C . ILE A 1 86 ? 8.267 6.368 -6.430 1.00 84.31 86 ILE A C 1
ATOM 659 O O . ILE A 1 86 ? 8.732 5.752 -7.395 1.00 84.31 86 ILE A O 1
ATOM 663 N N . ALA A 1 87 ? 8.331 7.697 -6.329 1.00 86.19 87 ALA A N 1
ATOM 664 C CA . ALA A 1 87 ? 8.964 8.537 -7.337 1.00 86.19 87 ALA A CA 1
ATOM 665 C C . ALA A 1 87 ? 10.450 8.187 -7.499 1.00 86.19 87 ALA A C 1
ATOM 667 O O . ALA A 1 87 ? 10.909 7.987 -8.627 1.00 86.19 87 ALA A O 1
ATOM 668 N N . TYR A 1 88 ? 11.172 8.021 -6.388 1.00 87.31 88 TYR A N 1
ATOM 669 C CA . TYR A 1 88 ? 12.574 7.604 -6.382 1.00 87.31 88 TYR A CA 1
ATOM 670 C C . TYR A 1 88 ? 12.782 6.236 -7.054 1.00 87.31 88 TYR A C 1
ATOM 672 O O . TYR A 1 88 ? 13.619 6.101 -7.949 1.00 87.31 88 TYR A O 1
ATOM 680 N N . LYS A 1 89 ? 11.984 5.222 -6.693 1.00 84.00 89 LYS A N 1
ATOM 681 C CA . LYS A 1 89 ? 12.044 3.882 -7.311 1.00 84.00 89 LYS A CA 1
ATOM 682 C C . LYS A 1 89 ? 11.818 3.931 -8.824 1.00 84.00 89 LYS A C 1
ATOM 684 O O . LYS A 1 89 ? 12.549 3.284 -9.570 1.00 84.00 89 LYS A O 1
ATOM 689 N N . LYS A 1 90 ? 10.843 4.721 -9.281 1.00 86.06 90 LYS A N 1
ATOM 690 C CA . LYS A 1 90 ? 10.532 4.879 -10.710 1.00 86.06 90 LYS A CA 1
ATOM 691 C C . LYS A 1 90 ? 11.662 5.567 -11.481 1.00 86.06 90 LYS A C 1
ATOM 693 O O . LYS A 1 90 ? 11.897 5.240 -12.642 1.00 86.06 90 LYS A O 1
ATOM 698 N N . GLN A 1 91 ? 12.360 6.516 -10.855 1.00 87.69 91 GLN A N 1
ATOM 699 C CA . GLN A 1 91 ? 13.547 7.143 -11.445 1.00 87.69 91 GLN A CA 1
ATOM 700 C C . GLN A 1 91 ? 14.693 6.137 -11.596 1.00 87.69 91 GLN A C 1
ATOM 702 O O . GLN A 1 91 ? 15.277 6.048 -12.671 1.00 87.69 91 GLN A O 1
ATOM 707 N N . GLN A 1 92 ? 14.966 5.337 -10.562 1.00 87.00 92 GLN A N 1
ATOM 708 C CA . GLN A 1 92 ? 15.991 4.286 -10.604 1.00 87.00 92 GLN A CA 1
ATOM 709 C C . GLN A 1 92 ? 15.738 3.265 -11.722 1.00 87.00 92 GLN A C 1
ATOM 711 O O . GLN A 1 92 ? 16.670 2.882 -12.426 1.00 87.00 92 GLN A O 1
ATOM 716 N N . GLU A 1 93 ? 14.484 2.848 -11.913 1.00 89.25 93 GLU A N 1
ATOM 717 C CA . GLU A 1 93 ? 14.112 1.908 -12.975 1.00 89.25 93 GLU A CA 1
ATOM 718 C C . GLU A 1 93 ? 14.372 2.498 -14.367 1.00 89.25 93 GLU A C 1
ATOM 720 O O . GLU A 1 93 ? 15.059 1.872 -15.168 1.00 89.25 93 GLU A O 1
ATOM 725 N N . LYS A 1 94 ? 13.956 3.747 -14.615 1.00 90.31 94 LYS A N 1
ATOM 726 C CA . LYS A 1 94 ? 14.239 4.443 -15.881 1.00 90.31 94 LYS A CA 1
ATOM 727 C C . LYS A 1 94 ? 15.732 4.586 -16.166 1.00 90.31 94 LYS A C 1
ATOM 729 O O . LYS A 1 94 ? 16.160 4.395 -17.304 1.00 90.31 94 LYS A O 1
ATOM 734 N N . GLU A 1 95 ? 16.521 4.940 -15.154 1.00 92.12 95 GLU A N 1
ATOM 735 C CA . GLU A 1 95 ? 17.976 5.063 -15.295 1.00 92.12 95 GLU A CA 1
ATOM 736 C C . GLU A 1 95 ? 18.622 3.702 -15.591 1.00 92.12 95 GLU A C 1
ATOM 738 O O . GLU A 1 95 ? 19.513 3.609 -16.438 1.00 92.12 95 GLU A O 1
ATOM 743 N N . LEU A 1 96 ? 18.138 2.625 -14.964 1.00 91.06 96 LEU A N 1
ATOM 744 C CA . LEU A 1 96 ? 18.581 1.262 -15.254 1.00 91.06 96 LEU A CA 1
ATOM 745 C C . LEU A 1 96 ? 18.202 0.832 -16.677 1.00 91.06 96 LEU A C 1
ATOM 747 O O . LEU A 1 96 ? 19.052 0.311 -17.398 1.00 91.06 96 LEU A O 1
ATOM 751 N N . GLU A 1 97 ? 16.962 1.077 -17.104 1.00 90.94 97 GLU A N 1
ATOM 752 C CA . GLU A 1 97 ? 16.492 0.792 -18.464 1.00 90.94 97 GLU A CA 1
ATOM 753 C C . GLU A 1 97 ? 17.323 1.533 -19.513 1.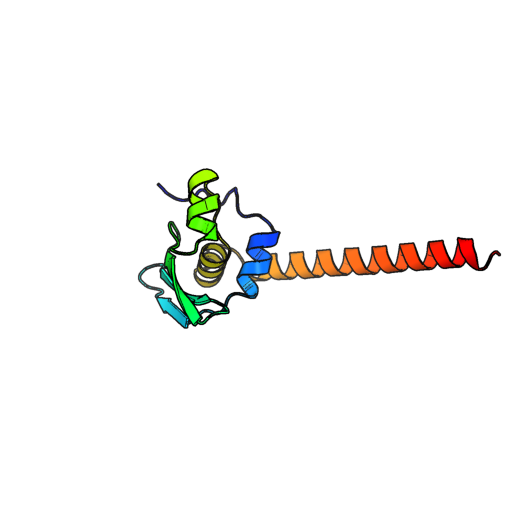00 90.94 97 GLU A C 1
ATOM 755 O O . GLU A 1 97 ? 17.728 0.949 -20.522 1.00 90.94 97 GLU A O 1
ATOM 760 N N . LYS A 1 98 ? 17.616 2.814 -19.263 1.00 91.19 98 LYS A N 1
ATOM 761 C CA . LYS A 1 98 ? 18.491 3.626 -20.109 1.00 91.19 98 LYS A CA 1
ATOM 762 C C . LYS A 1 98 ? 19.893 3.021 -20.172 1.00 91.19 98 LYS A C 1
ATOM 764 O O . LYS A 1 98 ? 20.374 2.733 -21.261 1.00 91.19 98 LYS A O 1
ATOM 769 N N . ARG A 1 99 ? 20.496 2.705 -19.023 1.00 92.00 99 ARG A N 1
ATOM 770 C CA . ARG A 1 99 ? 21.823 2.076 -18.950 1.00 92.00 99 ARG A CA 1
ATOM 771 C C . ARG A 1 99 ? 21.883 0.732 -19.683 1.00 92.00 99 ARG A C 1
ATOM 773 O O . ARG A 1 99 ? 22.873 0.447 -20.353 1.00 92.00 99 ARG A O 1
ATOM 780 N N . CYS A 1 100 ? 20.849 -0.100 -19.565 1.00 87.62 100 CYS A N 1
ATOM 781 C CA . CYS A 1 100 ? 20.744 -1.358 -20.305 1.00 87.62 100 CYS A CA 1
ATOM 782 C C . CYS A 1 100 ? 20.634 -1.120 -21.8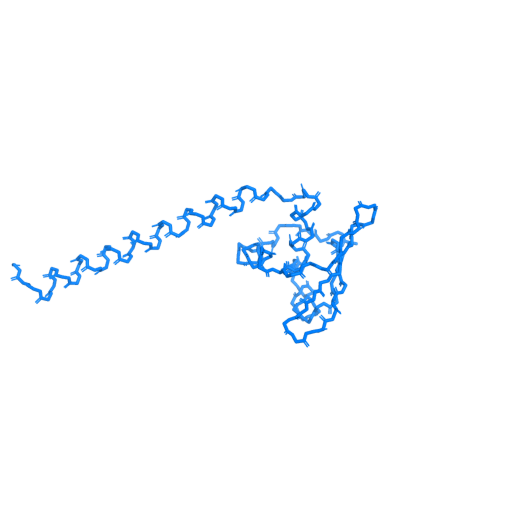16 1.00 87.62 100 CYS A C 1
ATOM 784 O O . CYS A 1 100 ? 21.270 -1.839 -22.586 1.00 87.62 100 CYS A O 1
ATOM 786 N N . ARG A 1 101 ? 19.876 -0.100 -22.236 1.00 88.19 101 ARG A N 1
ATOM 787 C CA . ARG A 1 101 ? 19.742 0.299 -23.642 1.00 88.19 101 ARG A CA 1
ATOM 788 C C . ARG A 1 101 ? 21.060 0.801 -24.223 1.00 88.19 101 ARG A C 1
ATOM 790 O O . ARG A 1 101 ? 21.435 0.336 -25.294 1.00 88.19 101 ARG A O 1
ATOM 797 N N . ASP A 1 102 ? 21.752 1.700 -23.526 1.00 87.94 102 ASP A N 1
ATOM 798 C CA . ASP A 1 102 ? 23.056 2.227 -23.945 1.00 87.94 102 ASP A CA 1
ATOM 799 C C . ASP A 1 102 ? 24.072 1.084 -24.095 1.00 87.94 102 ASP A C 1
ATOM 801 O O . ASP A 1 102 ? 24.647 0.904 -25.166 1.00 87.94 102 ASP A O 1
ATOM 805 N N . ARG A 1 103 ? 24.176 0.207 -23.085 1.00 86.06 103 ARG A N 1
ATOM 806 C CA . ARG A 1 103 ? 25.062 -0.967 -23.138 1.00 86.06 103 ARG A CA 1
ATOM 807 C C . ARG A 1 103 ? 24.733 -1.910 -24.302 1.00 86.06 103 ARG A C 1
ATOM 809 O O . ARG A 1 103 ? 25.635 -2.475 -24.922 1.00 86.06 103 ARG A O 1
ATOM 816 N N . PHE A 1 104 ? 23.450 -2.133 -24.583 1.00 82.62 104 PHE A N 1
ATOM 817 C CA . PHE A 1 104 ? 23.030 -2.976 -25.702 1.00 82.62 104 PHE A CA 1
ATOM 818 C C . PHE A 1 104 ? 23.380 -2.334 -27.049 1.00 82.62 104 PHE A C 1
ATOM 820 O O . PHE A 1 104 ? 23.893 -3.020 -27.931 1.00 82.62 104 PHE A O 1
ATOM 827 N N . ALA A 1 105 ? 23.165 -1.023 -27.191 1.00 79.06 105 ALA A N 1
ATOM 828 C CA . ALA A 1 105 ? 23.550 -0.279 -28.384 1.00 79.06 105 ALA A CA 1
ATOM 829 C C . ALA A 1 105 ? 25.062 -0.377 -28.643 1.00 79.06 105 ALA A C 1
ATOM 831 O O . ALA A 1 105 ? 25.455 -0.649 -29.773 1.00 79.06 105 ALA A O 1
ATOM 832 N N . GLU A 1 106 ? 25.898 -0.260 -27.608 1.00 79.31 106 GLU A N 1
ATOM 833 C CA . GLU A 1 106 ? 27.354 -0.445 -27.719 1.00 79.31 106 GLU A CA 1
ATOM 834 C C . GLU A 1 106 ? 27.740 -1.867 -28.157 1.00 79.31 106 GLU A C 1
ATOM 836 O O . GLU A 1 106 ? 28.625 -2.045 -28.988 1.00 79.31 106 GLU A O 1
ATOM 841 N N . THR A 1 107 ? 27.050 -2.887 -27.641 1.00 77.44 107 THR A N 1
ATOM 842 C CA . THR A 1 107 ? 27.365 -4.297 -27.933 1.00 77.44 107 THR A CA 1
ATOM 843 C C . THR A 1 107 ? 26.921 -4.722 -29.340 1.00 77.44 107 THR A C 1
ATOM 845 O O . THR A 1 107 ? 27.584 -5.541 -29.969 1.00 77.44 107 THR A O 1
ATOM 848 N N . VAL A 1 108 ? 25.796 -4.195 -29.838 1.00 75.19 108 VAL A N 1
ATOM 849 C CA . VAL A 1 108 ? 25.187 -4.624 -31.113 1.00 75.19 108 VAL A CA 1
ATOM 850 C C . VAL A 1 108 ? 25.594 -3.745 -32.293 1.00 75.19 108 VAL A C 1
ATOM 852 O O . VAL A 1 108 ? 25.741 -4.255 -33.400 1.00 75.19 108 VAL A O 1
ATOM 855 N N . LEU A 1 109 ? 25.776 -2.438 -32.081 1.00 68.88 109 LEU A N 1
ATOM 856 C CA . LEU A 1 109 ? 26.128 -1.498 -33.152 1.00 68.88 109 LEU A CA 1
ATOM 857 C C . LEU A 1 109 ? 27.634 -1.267 -33.293 1.00 68.88 109 LEU A C 1
ATOM 859 O O . LEU A 1 109 ? 28.010 -0.457 -34.134 1.00 68.88 109 LEU A O 1
ATOM 863 N N . GLY A 1 110 ? 28.462 -1.974 -32.511 1.00 58.66 110 GLY A N 1
ATOM 864 C CA . GLY A 1 110 ? 29.905 -2.125 -32.710 1.00 58.66 110 GLY A CA 1
ATOM 865 C C . GLY A 1 110 ? 30.606 -0.869 -33.223 1.00 58.66 110 GLY A C 1
ATOM 866 O O . GLY A 1 110 ? 30.914 -0.777 -34.411 1.00 58.66 110 GLY A O 1
ATOM 867 N N . LYS A 1 111 ? 30.867 0.085 -32.328 1.00 51.19 111 LYS A N 1
ATOM 868 C CA . LYS A 1 111 ? 32.074 0.898 -32.496 1.00 51.19 111 LYS A CA 1
ATOM 869 C C . LYS A 1 111 ? 33.266 0.116 -31.972 1.00 51.19 111 LYS A C 1
ATOM 871 O O . LYS A 1 111 ? 33.102 -0.526 -30.912 1.00 51.19 111 LYS A O 1
#

pLDDT: mean 81.49, std 10.64, range [38.62, 92.12]